Protein AF-W4LUK7-F1 (afdb_monomer_lite)

Foldseek 3Di:
DDDDDDPDPDDDDVVVVVVCDPVNCLQPPQDDALVSNLVSLLVVVVVVDPDDDDDFDFDDDPDSVVRVVVRVVSVVVSVVSSVVSVVD

pLDDT: mean 71.55, std 17.79, range [26.61, 92.5]

Organism: Entotheonella factor (NCBI:txid1429438)

InterPro domains:
  IPR036661 Luciferase-like domain superfamily [G3DSA:3.20.20.30] (3-84)
  IPR036661 Luciferase-like domain superfamily [SSF51679] (10-83)

Secondary structure (DSSP, 8-state):
-PPP------SS-HHHHHHS-HHHHHHH---SSHHHHHHHHHHHHHTT-S----PPPPPP-SSHHHHHHHHHHHHHHHHHHHHHHTT-

Sequence (88 aa):
MSTFITAESLADDTELDDLITDEMVDHFAVAGTPADCVGQLQRIVETGFTSVSCNLAAVRRGSLYEGLRETITTFGEILPQVKALGDN

Radius of gyration: 14.53 Å; chains: 1; bounding box: 35×32×39 Å

Structure (mmCIF, N/CA/C/O backbone):
data_AF-W4LUK7-F1
#
_entry.id   AF-W4LUK7-F1
#
loop_
_atom_site.group_PDB
_atom_site.id
_atom_site.type_symbol
_atom_site.label_atom_id
_atom_site.label_alt_id
_atom_site.label_comp_id
_atom_site.label_asym_id
_atom_site.label_entity_id
_atom_site.label_seq_id
_atom_site.pdbx_PDB_ins_code
_atom_site.Cartn_x
_atom_site.Cartn_y
_atom_site.Cartn_z
_atom_site.occupancy
_atom_site.B_iso_or_equiv
_atom_site.auth_seq_id
_atom_site.auth_comp_id
_atom_site.auth_asym_id
_atom_site.auth_atom_id
_atom_site.pdbx_PDB_model_num
ATOM 1 N N . MET A 1 1 ? 2.716 -1.624 21.162 1.00 29.39 1 MET A N 1
ATOM 2 C CA . MET A 1 1 ? 3.506 -2.802 20.755 1.00 29.39 1 MET A CA 1
ATOM 3 C C . MET A 1 1 ? 3.234 -2.984 19.270 1.00 29.39 1 MET A C 1
ATOM 5 O O . MET A 1 1 ? 2.147 -3.423 18.934 1.00 29.39 1 MET A O 1
ATOM 9 N N . SER A 1 2 ? 4.117 -2.481 18.401 1.00 27.06 2 SER A N 1
ATOM 10 C CA . SER A 1 2 ? 3.963 -2.601 16.942 1.00 27.06 2 SER A CA 1
ATOM 11 C C . SER A 1 2 ? 4.593 -3.908 16.489 1.00 27.06 2 SER A C 1
ATOM 13 O O . SER A 1 2 ? 5.775 -4.133 16.743 1.00 27.06 2 SER A O 1
ATOM 15 N N . THR A 1 3 ? 3.804 -4.754 15.839 1.00 26.61 3 THR A N 1
ATOM 16 C CA . THR A 1 3 ? 4.302 -5.922 15.114 1.00 26.61 3 THR A CA 1
ATOM 17 C C . THR A 1 3 ? 4.757 -5.447 13.736 1.00 26.61 3 THR A C 1
ATOM 19 O O . THR A 1 3 ? 3.985 -4.822 13.013 1.00 26.61 3 THR A O 1
ATOM 22 N N . PHE A 1 4 ? 6.020 -5.693 13.399 1.00 27.56 4 PHE A N 1
ATOM 23 C CA . PHE A 1 4 ? 6.598 -5.399 12.090 1.00 27.56 4 PHE A CA 1
ATOM 24 C C . PHE A 1 4 ? 6.613 -6.695 11.277 1.00 27.56 4 PHE A C 1
ATOM 26 O O . PHE A 1 4 ? 7.111 -7.702 11.774 1.00 27.56 4 PHE A O 1
ATOM 33 N N . ILE A 1 5 ? 6.100 -6.677 10.046 1.00 33.50 5 ILE A N 1
ATOM 34 C CA . ILE A 1 5 ? 6.380 -7.733 9.066 1.00 33.50 5 ILE A CA 1
ATOM 35 C C . ILE A 1 5 ? 7.263 -7.107 7.996 1.00 33.50 5 ILE A C 1
ATOM 37 O O . ILE A 1 5 ? 6.834 -6.273 7.201 1.00 33.50 5 ILE A O 1
ATOM 41 N N . THR A 1 6 ? 8.543 -7.451 8.059 1.00 34.75 6 THR A N 1
ATOM 42 C CA . THR A 1 6 ? 9.576 -7.062 7.105 1.00 34.75 6 THR A CA 1
ATOM 43 C C . THR A 1 6 ? 9.662 -8.134 6.025 1.00 34.75 6 THR A C 1
ATOM 45 O O . THR A 1 6 ? 10.157 -9.222 6.293 1.00 34.75 6 THR A O 1
ATOM 48 N N . ALA A 1 7 ? 9.224 -7.832 4.805 1.00 37.09 7 ALA A N 1
ATOM 49 C CA . ALA A 1 7 ? 9.684 -8.557 3.623 1.00 37.09 7 ALA A CA 1
ATOM 50 C C . ALA A 1 7 ? 10.887 -7.793 3.044 1.00 37.09 7 ALA A C 1
ATOM 52 O O . ALA A 1 7 ? 10.765 -7.040 2.077 1.00 37.09 7 ALA A O 1
ATOM 53 N N . GLU A 1 8 ? 12.042 -7.898 3.708 1.00 40.12 8 GLU A N 1
ATOM 54 C CA . GLU A 1 8 ? 13.314 -7.657 3.025 1.00 40.12 8 GLU A CA 1
ATOM 55 C C . GLU A 1 8 ? 13.572 -8.850 2.101 1.00 40.12 8 GLU A C 1
ATOM 57 O O . GLU A 1 8 ? 13.261 -9.986 2.449 1.00 40.12 8 GLU A O 1
ATOM 62 N N . SER A 1 9 ? 14.102 -8.592 0.905 1.00 43.25 9 SER A N 1
ATOM 63 C CA . SER A 1 9 ? 14.564 -9.631 -0.019 1.00 43.25 9 SER A CA 1
ATOM 64 C C . SER A 1 9 ? 15.676 -10.444 0.652 1.00 43.25 9 SER A C 1
ATOM 66 O O . SER A 1 9 ? 16.852 -10.100 0.527 1.00 43.25 9 SER A O 1
ATOM 68 N N . LEU A 1 10 ? 15.307 -11.511 1.354 1.00 45.47 10 LEU A N 1
ATOM 69 C CA . LEU A 1 10 ? 16.224 -12.512 1.874 1.00 45.47 10 LEU A CA 1
ATOM 70 C C . LEU A 1 10 ? 16.613 -13.416 0.708 1.00 45.47 10 LEU A C 1
ATOM 72 O O . LEU A 1 10 ? 15.908 -14.350 0.348 1.00 45.47 10 LEU A O 1
ATOM 76 N N . ALA A 1 11 ? 17.728 -13.085 0.067 1.00 48.34 11 ALA A N 1
ATOM 77 C CA . ALA A 1 11 ? 18.455 -14.102 -0.665 1.00 48.34 11 ALA A CA 1
ATOM 78 C C . ALA A 1 11 ? 18.986 -15.113 0.370 1.00 48.34 11 ALA A C 1
ATOM 80 O O . ALA A 1 11 ? 19.713 -14.717 1.280 1.00 48.34 11 ALA A O 1
ATOM 81 N N . ASP A 1 12 ? 18.606 -16.378 0.190 1.00 48.97 12 ASP A N 1
ATOM 82 C CA . ASP A 1 12 ? 19.124 -17.590 0.844 1.00 48.97 12 ASP A CA 1
ATOM 83 C C . ASP A 1 12 ? 18.605 -17.966 2.247 1.00 48.97 12 ASP A C 1
ATOM 85 O O . ASP A 1 12 ? 19.399 -18.237 3.143 1.00 48.97 12 ASP A O 1
ATOM 89 N N . ASP A 1 13 ? 17.288 -18.142 2.417 1.00 51.91 13 ASP A N 1
ATOM 90 C CA . ASP A 1 13 ? 16.790 -19.136 3.387 1.00 51.91 13 ASP A CA 1
ATOM 91 C C . ASP A 1 13 ? 15.507 -19.801 2.867 1.00 51.91 13 ASP A C 1
ATOM 93 O O . ASP A 1 13 ? 14.402 -19.282 3.003 1.00 51.91 13 ASP A O 1
ATOM 97 N N . THR A 1 14 ? 15.656 -20.963 2.228 1.00 57.31 14 THR A N 1
ATOM 98 C CA . THR A 1 14 ? 14.544 -21.711 1.602 1.00 57.31 14 THR A CA 1
ATOM 99 C C . THR A 1 14 ? 13.470 -22.119 2.620 1.00 57.31 14 THR A C 1
ATOM 101 O O . THR A 1 14 ? 12.322 -22.326 2.253 1.00 57.31 14 THR A O 1
ATOM 104 N N . GLU A 1 15 ? 13.824 -22.184 3.907 1.00 52.12 15 GLU A N 1
ATOM 105 C CA . GLU A 1 15 ? 12.901 -22.462 5.015 1.00 52.12 15 GLU A CA 1
ATOM 106 C C . GLU A 1 15 ? 11.938 -21.289 5.296 1.00 52.12 15 GLU A C 1
ATOM 108 O O . GLU A 1 15 ? 10.821 -21.500 5.769 1.00 52.12 15 GLU A O 1
ATOM 113 N N . LEU A 1 16 ? 12.327 -20.048 4.972 1.00 52.53 16 LEU A N 1
ATOM 114 C CA . LEU A 1 16 ? 11.454 -18.876 5.102 1.00 52.53 16 LEU A CA 1
ATOM 115 C C . LEU A 1 16 ? 10.440 -18.785 3.959 1.00 52.53 16 LEU A C 1
ATOM 117 O O . LEU A 1 16 ? 9.312 -18.352 4.195 1.00 52.53 16 LEU A O 1
ATOM 121 N N . ASP A 1 17 ? 10.810 -19.236 2.760 1.00 53.84 17 ASP A N 1
ATOM 122 C CA . ASP A 1 17 ? 9.881 -19.337 1.629 1.00 53.84 17 ASP A CA 1
ATOM 123 C C . ASP A 1 17 ? 8.748 -20.340 1.927 1.00 53.84 17 ASP A C 1
ATOM 125 O O . ASP A 1 17 ? 7.601 -20.090 1.567 1.00 53.84 17 ASP A O 1
ATOM 129 N N . ASP A 1 18 ? 9.036 -21.420 2.665 1.00 60.66 18 ASP A N 1
ATOM 130 C CA . ASP A 1 18 ? 8.030 -22.398 3.114 1.00 60.66 18 ASP A CA 1
ATOM 131 C C . ASP A 1 18 ? 7.148 -21.877 4.271 1.00 60.66 18 ASP A C 1
ATOM 133 O O . ASP A 1 18 ? 6.015 -22.333 4.455 1.00 60.66 18 ASP A O 1
ATOM 137 N N . LEU A 1 19 ? 7.646 -20.920 5.066 1.00 58.12 19 LEU A N 1
ATOM 138 C CA . LEU A 1 19 ? 6.892 -20.286 6.155 1.00 58.12 19 LEU A CA 1
ATOM 139 C C . LEU A 1 19 ? 5.881 -19.260 5.624 1.00 58.12 19 LEU A C 1
ATOM 141 O O . LEU A 1 19 ? 4.790 -19.119 6.179 1.00 58.12 19 LEU A O 1
ATOM 145 N N . ILE A 1 20 ? 6.239 -18.531 4.567 1.00 58.41 20 ILE A N 1
ATOM 146 C CA . ILE A 1 20 ? 5.390 -17.514 3.945 1.00 58.41 20 ILE A CA 1
ATOM 147 C C . ILE A 1 20 ? 4.409 -18.206 2.989 1.00 58.41 20 ILE A C 1
ATOM 149 O O . ILE A 1 20 ? 4.619 -18.293 1.785 1.00 58.41 20 ILE A O 1
ATOM 153 N N . THR A 1 21 ? 3.307 -18.713 3.540 1.00 64.44 21 THR A N 1
ATOM 154 C CA . THR A 1 21 ? 2.221 -19.290 2.731 1.00 64.44 21 THR A CA 1
ATOM 155 C C . THR A 1 21 ? 1.493 -18.219 1.912 1.00 64.44 21 THR A C 1
ATOM 157 O O . THR A 1 21 ? 1.441 -17.057 2.317 1.00 64.44 21 THR A O 1
ATOM 160 N N . ASP A 1 22 ? 0.850 -18.611 0.806 1.00 61.25 22 ASP A N 1
ATOM 161 C CA . ASP A 1 22 ? -0.009 -17.713 0.011 1.00 61.25 22 ASP A CA 1
ATOM 162 C C . ASP A 1 22 ? -1.080 -17.024 0.880 1.00 61.25 22 ASP A C 1
ATOM 164 O O . ASP A 1 22 ? -1.361 -15.842 0.712 1.00 61.25 22 ASP A O 1
ATOM 168 N N . GLU A 1 23 ? -1.610 -17.726 1.888 1.00 61.50 23 GLU A N 1
ATOM 169 C CA . GLU A 1 23 ? -2.561 -17.176 2.863 1.00 61.50 23 GLU A CA 1
ATOM 170 C C . GLU A 1 23 ? -1.932 -16.077 3.738 1.00 61.50 23 GLU A C 1
ATOM 172 O O . GLU A 1 23 ? -2.567 -15.062 4.030 1.00 61.50 23 GLU A O 1
ATOM 177 N N . MET A 1 24 ? -0.664 -16.238 4.129 1.00 59.94 24 MET A N 1
ATOM 178 C CA . MET A 1 24 ? 0.087 -15.215 4.860 1.00 59.94 24 MET A CA 1
ATOM 179 C C . MET A 1 24 ? 0.451 -14.028 3.968 1.00 59.94 24 MET A C 1
ATOM 181 O O . MET A 1 24 ? 0.384 -12.891 4.428 1.00 59.94 24 MET A O 1
ATOM 185 N N . VAL A 1 25 ? 0.784 -14.254 2.696 1.00 61.50 25 VAL A N 1
ATOM 186 C CA . VAL A 1 25 ? 0.962 -13.168 1.721 1.00 61.50 25 VAL A CA 1
ATOM 187 C C . VAL A 1 25 ? -0.347 -12.397 1.558 1.00 61.50 25 VAL A C 1
ATOM 189 O O . VAL A 1 25 ? -0.339 -11.177 1.662 1.00 61.50 25 VAL A O 1
ATOM 192 N N . ASP A 1 26 ? -1.484 -13.074 1.436 1.00 60.34 26 ASP A N 1
ATOM 193 C CA . ASP A 1 26 ? -2.797 -12.429 1.328 1.00 60.34 26 ASP A CA 1
ATOM 194 C C . ASP A 1 26 ? -3.226 -11.688 2.610 1.00 60.34 26 ASP A C 1
ATOM 196 O O . ASP A 1 26 ? -4.029 -10.748 2.559 1.00 60.34 26 ASP A O 1
ATOM 200 N N . HIS A 1 27 ? -2.715 -12.101 3.774 1.00 59.72 27 HIS A N 1
ATOM 201 C CA . HIS A 1 27 ? -2.965 -11.435 5.056 1.00 59.72 27 HIS A CA 1
ATOM 202 C C . HIS A 1 27 ? -2.014 -10.275 5.355 1.00 59.72 27 HIS A C 1
ATOM 204 O O . HIS A 1 27 ? -2.418 -9.326 6.031 1.00 59.72 27 HIS A O 1
ATOM 210 N N .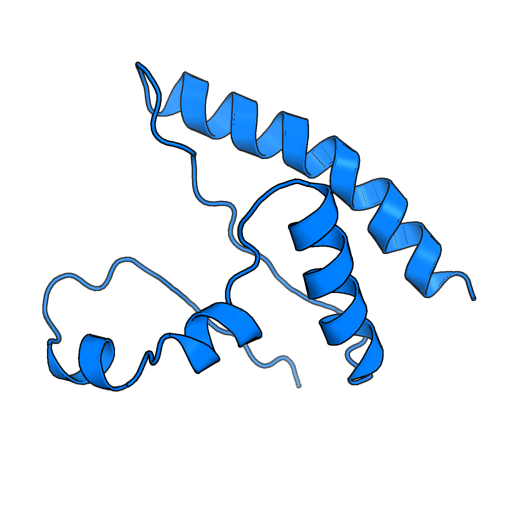 PHE A 1 28 ? -0.769 -10.332 4.881 1.00 61.12 28 PHE A N 1
ATOM 211 C CA . PHE A 1 28 ? 0.290 -9.421 5.325 1.00 61.12 28 PHE A CA 1
ATOM 212 C C . PHE A 1 28 ? 0.963 -8.625 4.204 1.00 61.12 28 PHE A C 1
ATOM 214 O O . PHE A 1 28 ? 1.658 -7.649 4.496 1.00 61.12 28 PHE A O 1
ATOM 221 N N . ALA A 1 29 ? 0.741 -8.975 2.938 1.00 71.12 29 AL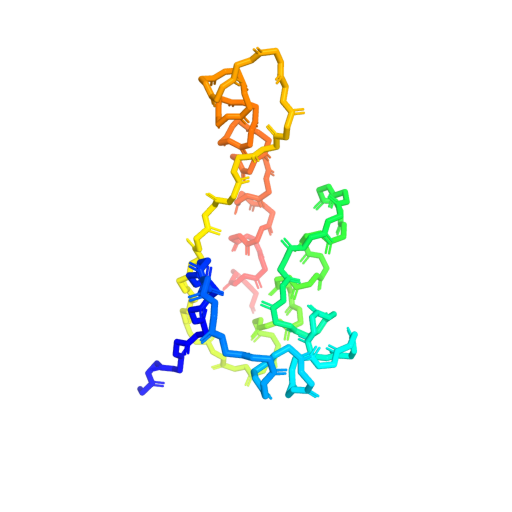A A N 1
ATOM 222 C CA . ALA A 1 29 ? 1.134 -8.163 1.798 1.00 71.12 29 ALA A CA 1
ATOM 223 C C . ALA A 1 29 ? -0.050 -7.315 1.326 1.00 71.12 29 ALA A C 1
ATOM 225 O O . ALA A 1 29 ? -1.137 -7.817 1.050 1.00 71.12 29 ALA A O 1
ATOM 226 N N . VAL A 1 30 ? 0.186 -6.007 1.202 1.00 75.81 30 VAL A N 1
ATOM 227 C CA . VAL A 1 30 ? -0.761 -5.112 0.538 1.00 75.81 30 VAL A CA 1
ATOM 228 C C . VAL A 1 30 ? -0.423 -5.086 -0.950 1.00 75.81 30 VAL A C 1
ATOM 230 O O . VAL A 1 30 ? 0.537 -4.428 -1.355 1.00 75.81 30 VAL A O 1
ATOM 233 N N . ALA A 1 31 ? -1.159 -5.849 -1.755 1.00 78.75 31 ALA A N 1
ATOM 234 C CA . ALA A 1 31 ? -0.868 -6.053 -3.170 1.00 78.75 31 ALA A CA 1
ATOM 235 C C . ALA A 1 31 ? -2.145 -6.225 -4.004 1.00 78.75 31 ALA A C 1
ATOM 237 O O . ALA A 1 31 ? -3.131 -6.806 -3.551 1.00 78.75 31 ALA A O 1
ATOM 238 N N . GLY A 1 32 ? -2.102 -5.742 -5.249 1.00 78.31 32 GLY A N 1
ATOM 239 C CA . GLY A 1 32 ? -3.216 -5.813 -6.194 1.00 78.31 32 GLY A CA 1
ATOM 240 C C . GLY A 1 32 ? -3.525 -4.462 -6.831 1.00 78.31 32 GLY A C 1
ATOM 241 O O . GLY A 1 32 ? -2.643 -3.617 -7.008 1.00 78.31 32 GLY A O 1
ATOM 242 N N . THR A 1 33 ? -4.785 -4.263 -7.213 1.00 83.25 33 THR A N 1
ATOM 243 C CA . THR A 1 33 ? -5.281 -2.962 -7.674 1.00 83.25 33 THR A CA 1
ATOM 244 C C . THR A 1 33 ? -5.383 -1.976 -6.502 1.00 83.25 33 THR A C 1
ATOM 246 O O . THR A 1 33 ? -5.425 -2.396 -5.344 1.00 83.25 33 THR A O 1
ATOM 249 N N . PRO A 1 34 ? -5.490 -0.657 -6.748 1.00 81.56 34 PRO A N 1
ATOM 250 C CA . PRO A 1 34 ? -5.704 0.308 -5.670 1.00 81.56 34 PRO A CA 1
ATOM 251 C C . PRO A 1 34 ? -6.908 -0.019 -4.772 1.00 81.56 34 PRO A C 1
ATOM 253 O O . PRO A 1 34 ? -6.834 0.182 -3.563 1.00 81.56 34 PRO A O 1
ATOM 256 N N . ALA A 1 35 ? -7.989 -0.566 -5.340 1.00 83.50 35 ALA A N 1
ATOM 257 C CA . ALA A 1 35 ? -9.169 -0.981 -4.584 1.00 83.50 35 ALA A CA 1
ATOM 258 C C . ALA A 1 35 ? -8.881 -2.183 -3.667 1.00 83.50 35 ALA A C 1
ATOM 260 O O . ALA A 1 35 ? -9.314 -2.185 -2.514 1.00 83.50 35 ALA A O 1
ATOM 261 N N . ASP A 1 36 ? -8.104 -3.161 -4.145 1.00 83.38 36 ASP A N 1
ATOM 262 C CA . ASP A 1 36 ? -7.686 -4.317 -3.339 1.00 83.38 36 ASP A CA 1
ATOM 263 C C . ASP A 1 36 ? -6.838 -3.863 -2.148 1.00 83.38 36 ASP A C 1
ATOM 265 O O . ASP A 1 36 ? -7.080 -4.274 -1.012 1.00 83.38 36 ASP A O 1
ATOM 269 N N . CYS A 1 37 ? -5.906 -2.936 -2.395 1.00 85.12 37 CYS A N 1
ATOM 270 C CA . CYS A 1 37 ? -5.052 -2.363 -1.363 1.00 85.12 37 CYS A CA 1
ATOM 271 C C . CYS A 1 37 ? -5.855 -1.615 -0.287 1.00 85.12 37 CYS A C 1
ATOM 273 O O . CYS A 1 37 ? -5.563 -1.758 0.899 1.00 85.12 37 CYS A O 1
ATOM 275 N N . VAL A 1 38 ? -6.885 -0.844 -0.667 1.00 86.75 38 VAL A N 1
ATOM 276 C CA . VAL A 1 38 ? -7.790 -0.189 0.299 1.00 86.75 38 VAL A CA 1
ATOM 277 C C . VAL A 1 38 ? -8.519 -1.233 1.142 1.00 86.75 38 VAL A C 1
ATOM 279 O O . VAL A 1 38 ? -8.530 -1.122 2.365 1.00 86.75 38 VAL A O 1
ATOM 282 N N . GLY A 1 39 ? -9.082 -2.270 0.515 1.00 86.12 39 GLY A N 1
ATOM 283 C CA . GLY A 1 39 ? -9.797 -3.329 1.231 1.00 86.12 39 GLY A CA 1
ATOM 284 C C . GLY A 1 39 ? -8.901 -4.119 2.190 1.00 86.12 39 GLY A C 1
ATOM 285 O O . GLY A 1 39 ? -9.326 -4.467 3.289 1.00 86.12 39 GLY A O 1
ATOM 286 N N . GLN A 1 40 ? -7.651 -4.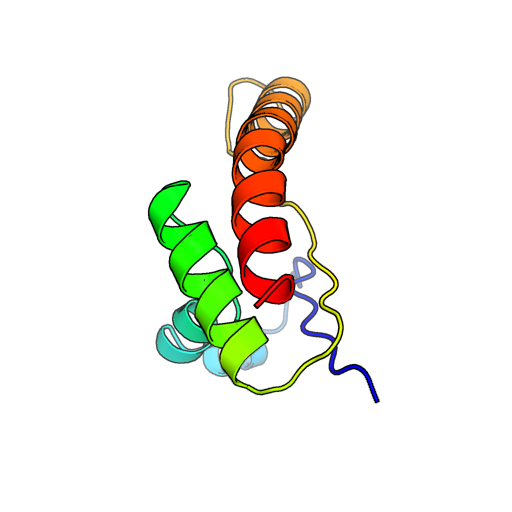383 1.806 1.00 84.50 40 GLN A N 1
ATOM 287 C CA . GLN A 1 40 ? -6.651 -5.019 2.669 1.00 84.50 40 GLN A CA 1
ATOM 288 C C . GLN A 1 40 ? -6.272 -4.114 3.852 1.00 84.50 40 GLN A C 1
ATOM 290 O O . GLN A 1 40 ? -6.295 -4.566 4.995 1.00 84.50 40 GLN A O 1
ATOM 295 N N . LEU A 1 41 ? -6.005 -2.824 3.612 1.00 83.81 41 LEU A N 1
ATOM 296 C CA . LEU A 1 41 ? -5.692 -1.856 4.672 1.00 83.81 41 LEU A CA 1
ATOM 297 C C . LEU A 1 41 ? -6.867 -1.646 5.635 1.00 83.81 41 LEU A C 1
ATOM 299 O O . LEU A 1 41 ? -6.646 -1.530 6.838 1.00 83.81 41 LEU A O 1
ATOM 303 N N . GLN A 1 42 ? -8.106 -1.665 5.139 1.00 84.50 42 GLN A N 1
ATOM 304 C CA . GLN A 1 42 ? -9.302 -1.601 5.977 1.00 84.50 42 GLN A CA 1
ATOM 305 C C . GLN A 1 42 ? -9.372 -2.779 6.957 1.00 84.50 42 GLN A C 1
ATOM 307 O O . GLN A 1 42 ? -9.572 -2.559 8.149 1.00 84.50 42 GLN A O 1
ATOM 312 N N . ARG A 1 43 ? -9.125 -4.013 6.494 1.00 82.88 43 ARG A N 1
ATOM 313 C CA . ARG A 1 43 ? -9.088 -5.189 7.382 1.00 82.88 43 ARG A CA 1
ATOM 314 C C . ARG A 1 43 ? -8.026 -5.062 8.473 1.00 82.88 43 ARG A C 1
ATOM 316 O O . ARG A 1 43 ? -8.250 -5.519 9.587 1.00 82.88 43 ARG A O 1
ATOM 323 N N . ILE A 1 44 ? -6.890 -4.426 8.176 1.00 80.31 44 ILE A N 1
ATOM 324 C CA . ILE A 1 44 ? -5.837 -4.176 9.171 1.00 80.31 44 ILE A CA 1
ATOM 325 C C . ILE A 1 44 ? -6.291 -3.142 10.213 1.00 80.31 44 ILE A C 1
ATOM 327 O O . ILE A 1 44 ? -5.984 -3.300 11.390 1.00 80.31 44 ILE A O 1
ATOM 331 N N . VAL A 1 45 ? -7.041 -2.109 9.820 1.00 79.25 45 VAL A N 1
ATOM 332 C CA . VAL A 1 45 ? -7.642 -1.154 10.771 1.00 79.25 45 VAL A CA 1
ATOM 333 C C . VAL A 1 45 ? -8.667 -1.853 11.673 1.00 79.25 45 VAL A C 1
ATOM 335 O O . VAL A 1 45 ? -8.677 -1.636 12.884 1.00 79.25 45 VAL A O 1
ATOM 338 N N . GLU A 1 46 ? -9.484 -2.748 11.111 1.00 82.50 46 GLU A N 1
ATOM 339 C CA . GLU A 1 46 ? -10.517 -3.503 11.837 1.00 82.50 46 GLU A CA 1
ATOM 340 C C . GLU A 1 46 ? -9.955 -4.441 12.926 1.00 82.50 46 GLU A C 1
ATOM 342 O O . GLU A 1 46 ? -10.683 -4.797 13.852 1.00 82.50 46 GLU A O 1
ATOM 347 N N . THR A 1 47 ? -8.663 -4.799 12.896 1.00 80.56 47 THR A N 1
ATOM 348 C CA . THR A 1 47 ? -8.032 -5.581 13.980 1.00 80.56 47 THR A CA 1
ATOM 349 C C . THR A 1 47 ? -7.774 -4.767 15.256 1.00 80.56 47 THR A C 1
ATOM 351 O O . THR A 1 47 ? -7.423 -5.341 16.289 1.00 80.56 47 THR A O 1
ATOM 354 N N . GLY A 1 48 ? -7.944 -3.440 15.212 1.00 79.69 48 GLY A N 1
ATOM 355 C CA . GLY A 1 48 ? -7.717 -2.534 16.341 1.00 79.69 48 GLY A CA 1
ATOM 356 C C . GLY A 1 48 ? -6.301 -1.957 16.423 1.00 79.69 48 GLY A C 1
ATOM 357 O O . GLY A 1 48 ? -5.951 -1.333 17.429 1.00 79.69 48 GLY A O 1
ATOM 358 N N . PHE A 1 49 ? -5.469 -2.133 15.390 1.00 75.56 49 PHE A N 1
ATOM 359 C CA . PHE A 1 49 ? -4.200 -1.413 15.301 1.00 75.56 49 PHE A CA 1
ATOM 360 C C . PHE A 1 49 ? -4.431 0.091 15.124 1.00 75.56 49 PHE A C 1
ATOM 362 O O . PHE A 1 49 ? -5.220 0.530 14.294 1.00 75.56 49 PHE A O 1
ATOM 369 N N . THR A 1 50 ? -3.689 0.900 15.880 1.00 75.88 50 THR A N 1
ATOM 370 C CA . THR A 1 50 ? -3.758 2.370 15.801 1.00 75.88 50 THR A CA 1
ATOM 371 C C . THR A 1 50 ? -2.755 2.963 14.811 1.00 75.88 50 THR A C 1
ATOM 373 O O . THR A 1 50 ? -2.805 4.157 14.516 1.00 75.88 50 THR A O 1
ATOM 376 N N . SER A 1 51 ? -1.822 2.152 14.308 1.00 75.69 51 SER A N 1
ATOM 377 C CA . SER A 1 51 ? -0.861 2.541 13.281 1.00 75.69 51 SER A CA 1
ATOM 378 C C . SER A 1 51 ? -0.324 1.326 12.528 1.00 75.69 51 SER A C 1
ATOM 380 O O . SER A 1 51 ? -0.230 0.225 13.072 1.00 75.69 51 SER A O 1
ATOM 382 N N . VAL A 1 52 ? 0.066 1.553 11.273 1.00 76.06 52 VAL A N 1
ATOM 383 C CA . VAL A 1 52 ? 0.755 0.581 10.420 1.00 76.06 52 VAL A CA 1
ATOM 384 C C . VAL A 1 52 ? 1.947 1.258 9.755 1.00 76.06 52 VAL A C 1
ATOM 386 O O . VAL A 1 52 ? 1.899 2.444 9.430 1.00 76.06 52 VAL A O 1
ATOM 389 N N . SER A 1 53 ? 3.027 0.507 9.569 1.00 77.25 53 SER A N 1
ATOM 390 C CA . SER A 1 53 ? 4.185 0.930 8.782 1.00 77.25 53 SER A CA 1
ATOM 391 C C . SER A 1 53 ? 4.253 0.051 7.545 1.00 77.25 53 SER A C 1
ATOM 393 O O . SER A 1 53 ? 4.195 -1.170 7.667 1.00 77.25 53 SER A O 1
ATOM 395 N N . CYS A 1 54 ? 4.384 0.656 6.368 1.00 77.56 54 CYS A N 1
ATOM 396 C CA . CYS A 1 54 ? 4.384 -0.064 5.098 1.00 77.56 54 CYS A CA 1
ATOM 397 C C . CYS A 1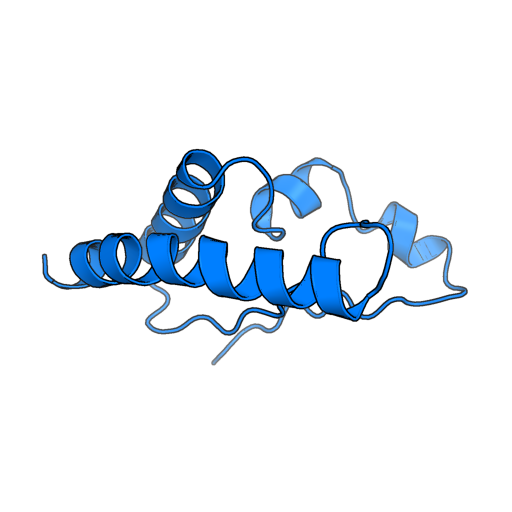 54 ? 5.658 0.250 4.312 1.00 77.56 54 CYS A C 1
ATOM 399 O O . CYS A 1 54 ? 6.035 1.415 4.181 1.00 77.56 54 CYS A O 1
ATOM 401 N N . ASN A 1 55 ? 6.277 -0.783 3.741 1.00 81.50 55 ASN A N 1
ATOM 402 C CA . ASN A 1 55 ? 7.326 -0.626 2.739 1.00 81.50 55 ASN A CA 1
ATOM 403 C C . ASN A 1 55 ? 6.693 -0.618 1.345 1.00 81.50 55 ASN A C 1
ATOM 405 O O . ASN A 1 55 ? 5.895 -1.493 1.018 1.00 81.50 55 ASN A O 1
ATOM 409 N N . LEU A 1 56 ? 7.060 0.359 0.514 1.00 81.69 56 LEU A N 1
ATOM 410 C CA . LEU A 1 56 ? 6.592 0.433 -0.869 1.00 81.69 56 LEU A CA 1
ATOM 411 C C . LEU A 1 56 ? 7.562 -0.298 -1.797 1.00 81.69 56 LEU A C 1
ATOM 413 O O . LEU A 1 56 ? 8.705 0.124 -1.970 1.00 81.69 56 LEU A O 1
ATOM 417 N N . ALA A 1 57 ? 7.084 -1.367 -2.430 1.00 83.25 57 ALA A N 1
ATOM 418 C CA . ALA A 1 57 ? 7.824 -2.075 -3.465 1.00 83.25 57 ALA A CA 1
ATOM 419 C C . ALA A 1 57 ? 7.589 -1.425 -4.840 1.00 83.25 57 ALA A C 1
ATOM 421 O O . ALA A 1 57 ? 6.452 -1.237 -5.281 1.00 83.25 57 ALA A O 1
ATOM 422 N N . ALA A 1 58 ? 8.674 -1.075 -5.534 1.00 82.38 58 ALA A N 1
ATOM 423 C CA . ALA A 1 58 ? 8.597 -0.515 -6.879 1.00 82.38 58 ALA A CA 1
ATOM 424 C C . ALA A 1 58 ? 8.063 -1.557 -7.875 1.00 82.38 58 ALA A C 1
ATOM 426 O O . ALA A 1 58 ? 8.579 -2.675 -7.956 1.00 82.38 58 ALA A O 1
ATOM 427 N N . VAL A 1 59 ? 7.065 -1.182 -8.679 1.00 83.19 59 VAL A N 1
ATOM 428 C CA . VAL A 1 59 ? 6.577 -2.049 -9.759 1.00 83.19 59 VAL A CA 1
ATOM 429 C C . VAL A 1 59 ? 7.630 -2.182 -10.860 1.00 83.19 59 VAL A C 1
ATOM 431 O O . VAL A 1 59 ? 8.359 -1.241 -11.170 1.00 83.19 59 VAL A O 1
ATOM 434 N N . ARG A 1 60 ? 7.720 -3.355 -11.495 1.00 82.81 60 ARG A N 1
ATOM 435 C CA . ARG A 1 60 ? 8.673 -3.562 -12.597 1.00 82.81 60 ARG A CA 1
ATOM 436 C C . ARG A 1 60 ? 8.278 -2.713 -13.809 1.00 82.81 60 ARG A C 1
ATOM 438 O O . ARG A 1 60 ? 7.198 -2.893 -14.372 1.00 82.81 60 ARG A O 1
ATOM 445 N N . ARG A 1 61 ? 9.161 -1.802 -14.215 1.00 88.38 61 ARG A N 1
ATOM 446 C CA . ARG A 1 61 ? 9.035 -0.926 -15.395 1.00 88.38 61 ARG A CA 1
ATOM 447 C C . ARG A 1 61 ? 10.363 -0.880 -16.153 1.00 88.38 61 ARG A C 1
ATOM 449 O O . ARG A 1 61 ? 11.282 -1.624 -15.816 1.00 88.38 61 ARG A O 1
ATOM 456 N N . GLY A 1 62 ? 10.461 -0.022 -17.171 1.00 85.75 62 GLY A N 1
ATOM 457 C CA . GLY A 1 62 ? 11.686 0.167 -17.956 1.00 85.75 62 GLY A CA 1
ATOM 458 C C . GLY A 1 62 ? 12.891 0.586 -17.106 1.00 85.75 62 GLY A C 1
ATOM 459 O O . GLY A 1 62 ? 14.026 0.257 -17.438 1.00 85.75 62 GLY A O 1
ATOM 460 N N . SER A 1 63 ? 12.648 1.239 -15.966 1.00 89.81 63 SER A N 1
ATOM 461 C CA . SER A 1 63 ? 13.651 1.499 -14.932 1.00 89.81 63 SER A CA 1
ATOM 462 C C . SER A 1 63 ? 13.064 1.428 -13.519 1.00 89.81 63 SER A C 1
ATOM 464 O O . SER A 1 63 ? 11.855 1.571 -13.319 1.00 89.81 63 SER A O 1
ATOM 466 N N . LEU A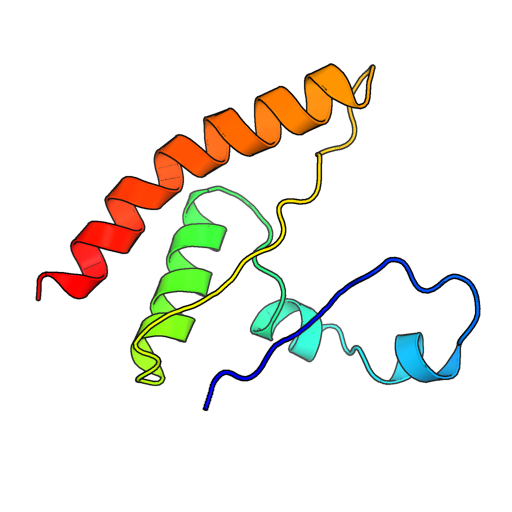 1 64 ? 13.938 1.278 -12.516 1.00 84.62 64 LEU A N 1
ATOM 467 C CA . LEU A 1 64 ? 13.551 1.372 -11.103 1.00 84.62 64 LEU A CA 1
ATOM 468 C C . LEU A 1 64 ? 12.950 2.745 -10.767 1.00 84.62 64 LEU A C 1
ATOM 470 O O . LEU A 1 64 ? 12.009 2.823 -9.985 1.00 84.62 64 LEU A O 1
ATOM 474 N N . TYR A 1 65 ? 13.465 3.815 -11.382 1.00 90.62 65 TYR A N 1
ATOM 475 C CA . TYR A 1 65 ? 12.935 5.167 -11.206 1.00 90.62 65 TYR A CA 1
ATOM 476 C C . TYR A 1 65 ? 11.472 5.257 -11.648 1.00 90.62 65 TYR A C 1
ATOM 478 O O . TYR A 1 65 ? 10.627 5.739 -10.899 1.00 90.62 65 TYR A O 1
ATOM 486 N N . GLU A 1 66 ? 11.161 4.766 -12.849 1.00 89.56 66 GLU A N 1
ATOM 487 C CA . GLU A 1 66 ? 9.792 4.762 -13.371 1.00 89.56 66 GLU A CA 1
ATOM 488 C C . GLU A 1 66 ? 8.864 3.919 -12.502 1.00 89.56 66 GLU A C 1
ATOM 490 O O . GLU A 1 66 ? 7.769 4.370 -12.170 1.00 89.56 66 GLU A O 1
ATOM 495 N N . GLY A 1 67 ? 9.331 2.736 -12.098 1.00 89.62 67 GLY A N 1
ATOM 496 C CA . GLY A 1 67 ? 8.591 1.832 -11.229 1.00 89.62 67 GLY A CA 1
ATOM 497 C C . GLY A 1 67 ? 8.262 2.449 -9.878 1.00 89.62 67 GLY A C 1
ATOM 498 O O . GLY A 1 67 ? 7.111 2.450 -9.456 1.00 89.62 67 GLY A O 1
ATOM 499 N N . LEU A 1 68 ? 9.260 3.035 -9.215 1.00 88.25 68 LEU A N 1
ATOM 500 C CA . LEU A 1 68 ? 9.071 3.669 -7.915 1.00 88.25 68 LEU A CA 1
ATOM 501 C C . LEU A 1 68 ? 8.196 4.925 -8.017 1.00 88.25 68 LEU A C 1
ATOM 503 O O . LEU A 1 68 ? 7.332 5.136 -7.168 1.00 88.25 68 LEU A O 1
ATOM 507 N N . ARG A 1 69 ? 8.382 5.748 -9.060 1.00 92.50 69 ARG A N 1
ATOM 508 C CA . ARG A 1 69 ? 7.551 6.936 -9.307 1.00 92.50 69 ARG A CA 1
ATOM 509 C C . ARG A 1 69 ? 6.083 6.552 -9.458 1.00 92.50 69 ARG A C 1
ATOM 511 O O . ARG A 1 69 ? 5.224 7.216 -8.882 1.00 92.50 69 ARG A O 1
ATOM 518 N N . GLU A 1 70 ? 5.803 5.507 -10.231 1.00 88.81 70 GLU A N 1
ATOM 519 C CA . GLU A 1 70 ? 4.447 4.995 -10.402 1.00 88.81 70 GLU A CA 1
ATOM 520 C C . GLU A 1 70 ? 3.881 4.485 -9.075 1.00 88.81 70 GLU A C 1
ATOM 522 O O . GLU A 1 70 ? 2.842 4.982 -8.649 1.00 88.81 70 GLU A O 1
ATOM 527 N N . THR A 1 71 ? 4.610 3.610 -8.369 1.00 88.06 71 THR A N 1
ATOM 528 C CA . THR A 1 71 ? 4.194 3.092 -7.056 1.00 88.06 71 THR A CA 1
ATOM 529 C C . THR A 1 71 ? 3.837 4.222 -6.086 1.00 88.06 71 THR A C 1
ATOM 531 O O . THR A 1 71 ? 2.765 4.193 -5.491 1.00 88.06 71 THR A O 1
ATOM 534 N N . ILE A 1 72 ? 4.696 5.238 -5.930 1.00 89.94 72 ILE A N 1
ATOM 535 C CA . ILE A 1 72 ? 4.456 6.348 -4.992 1.00 89.94 72 ILE A CA 1
ATOM 536 C C . ILE A 1 72 ? 3.240 7.179 -5.412 1.00 89.94 72 ILE A C 1
ATOM 538 O O . ILE A 1 72 ? 2.432 7.549 -4.561 1.00 89.94 72 ILE A O 1
ATOM 542 N N . THR A 1 73 ? 3.100 7.475 -6.707 1.00 89.88 73 THR A N 1
ATOM 543 C CA . THR A 1 73 ? 1.993 8.306 -7.209 1.00 89.88 73 THR A CA 1
ATOM 544 C C . THR A 1 73 ? 0.657 7.607 -6.983 1.00 89.88 73 THR A C 1
ATOM 546 O O . THR A 1 73 ? -0.247 8.193 -6.396 1.00 89.88 73 THR A O 1
ATOM 549 N N . THR A 1 74 ? 0.560 6.334 -7.368 1.00 86.31 74 THR A N 1
ATOM 550 C CA . THR A 1 74 ? -0.655 5.532 -7.195 1.00 86.31 74 THR A CA 1
ATOM 551 C C . THR A 1 74 ? -0.958 5.275 -5.721 1.00 86.31 74 THR A C 1
ATOM 553 O O . THR A 1 74 ? -2.108 5.368 -5.301 1.00 86.31 74 THR A O 1
ATOM 556 N N . PHE A 1 75 ? 0.057 5.031 -4.886 1.00 85.56 75 PHE A N 1
ATOM 557 C CA . PHE A 1 75 ? -0.158 4.900 -3.443 1.00 85.56 75 PHE A CA 1
ATOM 558 C C . PHE A 1 75 ? -0.664 6.205 -2.803 1.00 85.56 75 PHE A C 1
ATOM 560 O O . PHE A 1 75 ? -1.458 6.178 -1.861 1.00 85.56 75 PHE A O 1
ATOM 567 N N . GLY A 1 76 ? -0.283 7.360 -3.357 1.00 86.19 76 GLY A N 1
ATOM 568 C CA . GLY A 1 76 ? -0.828 8.664 -2.978 1.00 86.19 76 GLY A CA 1
ATOM 569 C C . GLY A 1 76 ? -2.346 8.791 -3.165 1.00 86.19 76 GLY A C 1
ATOM 570 O O . GLY A 1 76 ? -2.974 9.548 -2.430 1.00 86.19 76 GLY A O 1
ATOM 571 N N . GLU A 1 77 ? -2.950 8.030 -4.081 1.00 86.62 77 GLU A N 1
ATOM 572 C CA . GLU A 1 77 ? -4.406 7.993 -4.307 1.00 86.62 77 GLU A CA 1
ATOM 573 C C . GLU A 1 77 ? -5.137 7.094 -3.291 1.00 86.62 77 GLU A C 1
ATOM 575 O O . GLU A 1 77 ? -6.323 7.285 -3.012 1.00 86.62 77 GLU A O 1
ATOM 580 N N . ILE A 1 78 ? -4.422 6.130 -2.704 1.00 86.25 78 ILE A N 1
ATOM 581 C CA . ILE A 1 78 ? -4.933 5.186 -1.699 1.00 86.25 78 ILE A CA 1
ATOM 582 C C . ILE A 1 78 ? -4.995 5.852 -0.318 1.00 86.25 78 ILE A C 1
ATOM 584 O O . ILE A 1 78 ? -5.984 5.713 0.402 1.00 86.25 78 ILE A O 1
ATOM 588 N N . LEU A 1 79 ? -3.964 6.620 0.054 1.00 84.44 79 LEU A N 1
ATOM 589 C CA . LEU A 1 79 ? -3.835 7.220 1.390 1.00 84.44 79 LEU A CA 1
ATOM 590 C C . LEU A 1 79 ? -5.049 8.053 1.856 1.00 84.44 79 LEU A C 1
ATOM 592 O O . LEU A 1 79 ? -5.441 7.899 3.014 1.00 84.44 79 LEU A O 1
ATOM 596 N N . PRO A 1 80 ? -5.667 8.925 1.032 1.00 85.88 80 PRO A N 1
ATOM 597 C CA . PRO A 1 80 ? -6.857 9.672 1.438 1.00 85.88 80 PRO A CA 1
ATOM 598 C C . PRO A 1 80 ? -8.045 8.770 1.785 1.00 85.88 80 PRO A C 1
ATOM 600 O O . PRO A 1 80 ? -8.769 9.060 2.732 1.00 85.88 80 PRO A O 1
ATOM 603 N N . GLN A 1 81 ? -8.219 7.669 1.050 1.00 84.94 81 GLN A N 1
ATOM 604 C CA . GLN A 1 81 ? -9.310 6.717 1.271 1.00 84.94 81 GLN A CA 1
ATOM 605 C C . GLN A 1 81 ? -9.127 5.988 2.602 1.00 84.94 81 GLN A C 1
ATOM 607 O O . GLN A 1 81 ? -10.073 5.859 3.368 1.00 84.94 81 GLN A O 1
ATOM 612 N N . VAL A 1 82 ? -7.890 5.594 2.918 1.00 80.62 82 VAL A N 1
ATOM 613 C CA . VAL A 1 82 ? -7.558 4.931 4.186 1.00 80.62 82 VAL A CA 1
ATOM 614 C C . VAL A 1 82 ? -7.702 5.881 5.375 1.00 80.62 82 VAL A C 1
ATOM 616 O O . VAL A 1 82 ? -8.211 5.478 6.414 1.00 80.62 82 VAL A O 1
ATOM 619 N N . LYS A 1 83 ? -7.311 7.156 5.236 1.00 79.69 83 LYS A N 1
ATOM 620 C CA . LYS A 1 83 ? -7.509 8.161 6.297 1.00 79.69 83 LYS A CA 1
ATOM 621 C C . LYS A 1 83 ? -8.983 8.329 6.662 1.00 79.69 83 LYS A C 1
ATOM 623 O O . LYS A 1 83 ? -9.303 8.354 7.843 1.00 79.69 83 LYS A O 1
ATOM 628 N N . ALA A 1 84 ? -9.863 8.351 5.663 1.00 82.38 84 ALA A N 1
ATOM 629 C CA . ALA A 1 84 ? -11.303 8.462 5.878 1.00 82.38 84 ALA A CA 1
ATOM 630 C C . ALA A 1 84 ? -11.916 7.257 6.624 1.00 82.38 84 ALA A C 1
ATOM 632 O O . ALA A 1 84 ? -13.016 7.378 7.156 1.00 82.38 84 ALA A O 1
ATOM 633 N N . LEU A 1 85 ? -11.229 6.107 6.691 1.00 74.81 85 LEU A N 1
ATOM 634 C CA . LEU A 1 85 ? -11.686 4.956 7.480 1.00 74.81 85 LEU A CA 1
ATOM 635 C C . LEU A 1 85 ? -11.552 5.191 8.992 1.00 74.81 85 LEU A C 1
ATOM 637 O O . LEU A 1 85 ? -12.347 4.648 9.749 1.00 74.81 85 LEU A O 1
ATOM 641 N N . GLY A 1 86 ? -10.560 5.978 9.425 1.00 65.31 86 GLY A N 1
ATOM 642 C CA . GLY A 1 86 ? -10.276 6.244 10.842 1.00 65.31 86 GLY A CA 1
ATOM 643 C C . GLY A 1 86 ? -11.018 7.444 11.440 1.00 65.3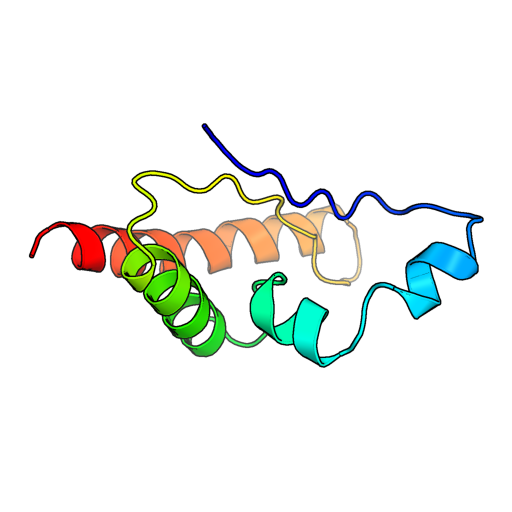1 86 GLY A C 1
ATOM 644 O O . GLY A 1 86 ? -10.880 7.692 12.633 1.00 65.31 86 GLY A O 1
ATOM 645 N N . ASP A 1 87 ? -11.777 8.184 10.626 1.00 61.22 87 ASP A N 1
ATOM 646 C CA . ASP A 1 87 ? -12.565 9.354 11.046 1.00 61.22 87 ASP A CA 1
ATOM 647 C C . ASP A 1 87 ? -14.009 8.988 11.488 1.00 61.22 87 ASP A C 1
ATOM 649 O O . ASP A 1 87 ? -14.807 9.886 11.769 1.00 61.22 87 ASP A O 1
ATOM 653 N N . ASN A 1 88 ? -14.350 7.689 11.550 1.00 49.44 88 ASN A N 1
ATOM 654 C CA . ASN A 1 88 ? -15.632 7.148 12.044 1.00 49.44 88 ASN A CA 1
ATOM 655 C C . ASN A 1 88 ? -15.494 6.536 13.443 1.00 49.44 88 ASN A C 1
ATOM 657 O O . ASN A 1 88 ? -16.502 6.568 14.187 1.00 49.44 88 ASN A O 1
#